Protein AF-A0A3S3QU91-F1 (afdb_monomer_lite)

Foldseek 3Di:
DVVVVLLVDPCCCPVQQPVCCVVVVVSVVCSVCVVVVVVPDDPVVVVVVCVVPVDPVPDDDDDDDDDDDD

Sequence (70 aa):
TSIRDLIRTNRYWLESVLVQSSRHPERLEWPKTIQSDIAAITVDEVSALAAKYLQPEKAAEVVLLPTKKE

Secondary structure (DSSP, 8-state):
-HHHHHTTSHHHIIIIISTTTTT-GGGGTHHHHHHHHHHH--HHHHHHHHHHH--GGG------PPPPP-

Organism: NCBI:txid1859133

Structure (mmCIF, N/CA/C/O backbone):
data_AF-A0A3S3QU91-F1
#
_entry.id   AF-A0A3S3QU91-F1
#
loop_
_atom_site.group_PDB
_atom_site.id
_atom_site.type_symbol
_atom_site.label_atom_id
_atom_site.label_alt_id
_atom_site.label_comp_id
_atom_site.label_asym_id
_atom_site.label_entity_id
_atom_site.label_seq_id
_atom_site.pdbx_PDB_ins_code
_atom_site.Cartn_x
_atom_site.Cartn_y
_atom_site.Cartn_z
_atom_site.occupancy
_atom_site.B_iso_or_equiv
_atom_site.auth_seq_id
_atom_site.auth_comp_id
_atom_site.auth_asym_id
_atom_site.auth_atom_id
_atom_site.pdbx_PDB_model_num
ATOM 1 N N . THR A 1 1 ? 8.977 11.315 -11.079 1.00 71.12 1 THR A N 1
ATOM 2 C CA . THR A 1 1 ? 7.846 10.852 -10.243 1.00 71.12 1 THR A CA 1
ATOM 3 C C . THR A 1 1 ? 8.423 10.294 -8.966 1.00 71.12 1 THR A C 1
ATOM 5 O O . THR A 1 1 ? 9.422 9.594 -9.070 1.00 71.12 1 THR A O 1
ATOM 8 N N . SER A 1 2 ? 7.810 10.554 -7.808 1.00 83.88 2 SER A N 1
ATOM 9 C CA . SER A 1 2 ? 8.334 10.148 -6.488 1.00 83.88 2 SER A CA 1
ATOM 10 C C . SER A 1 2 ? 8.755 8.666 -6.407 1.00 83.88 2 SER A C 1
ATOM 12 O O . SER A 1 2 ? 9.792 8.353 -5.829 1.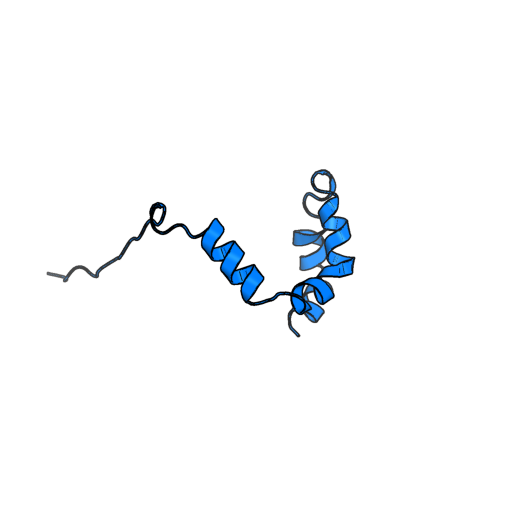00 83.88 2 SER A O 1
ATOM 14 N N . ILE A 1 3 ? 8.042 7.761 -7.094 1.00 87.06 3 ILE A N 1
ATOM 15 C CA . ILE A 1 3 ? 8.376 6.327 -7.137 1.00 87.06 3 ILE A CA 1
ATOM 16 C C . ILE A 1 3 ? 9.744 6.019 -7.775 1.00 87.06 3 ILE A C 1
ATOM 18 O O . ILE A 1 3 ? 10.447 5.118 -7.329 1.00 87.06 3 ILE A O 1
ATOM 22 N N . ARG A 1 4 ? 10.154 6.780 -8.803 1.00 87.50 4 ARG A N 1
ATOM 23 C CA . ARG A 1 4 ? 11.438 6.572 -9.499 1.00 87.50 4 ARG A CA 1
ATOM 24 C C . ARG A 1 4 ? 12.621 6.942 -8.615 1.00 87.50 4 ARG A C 1
ATOM 26 O O . ARG A 1 4 ? 13.695 6.366 -8.755 1.00 87.50 4 ARG A O 1
ATOM 33 N N . ASP A 1 5 ? 12.414 7.905 -7.727 1.00 91.50 5 ASP A N 1
ATOM 34 C CA . ASP A 1 5 ? 13.434 8.352 -6.789 1.00 91.50 5 ASP A CA 1
ATOM 35 C C . ASP A 1 5 ? 13.486 7.417 -5.577 1.00 91.50 5 ASP A C 1
ATOM 37 O O . ASP A 1 5 ? 14.575 7.046 -5.146 1.00 91.50 5 ASP A O 1
ATOM 41 N N . LEU A 1 6 ? 12.330 6.928 -5.108 1.00 89.69 6 LEU A N 1
ATOM 42 C CA . LEU A 1 6 ? 12.227 5.953 -4.017 1.00 89.69 6 LEU A CA 1
ATOM 43 C C . LEU A 1 6 ? 13.083 4.702 -4.264 1.00 89.69 6 LEU A C 1
ATOM 45 O O . LEU A 1 6 ? 13.886 4.334 -3.404 1.00 89.69 6 LEU A O 1
ATOM 49 N N . ILE A 1 7 ? 12.964 4.081 -5.444 1.00 91.81 7 ILE A N 1
ATOM 50 C CA . ILE A 1 7 ? 13.671 2.826 -5.771 1.00 91.81 7 ILE A CA 1
ATOM 51 C C . ILE A 1 7 ? 15.198 2.973 -5.842 1.00 91.81 7 ILE A C 1
ATOM 53 O O . ILE A 1 7 ? 15.923 1.980 -5.852 1.00 91.81 7 ILE A O 1
ATOM 57 N N . ARG A 1 8 ? 15.706 4.209 -5.898 1.00 93.38 8 ARG A N 1
ATOM 58 C CA . ARG A 1 8 ? 17.144 4.514 -5.907 1.00 93.38 8 ARG A CA 1
ATOM 59 C C . ARG A 1 8 ? 17.716 4.696 -4.503 1.00 93.38 8 ARG A C 1
ATOM 61 O O . ARG A 1 8 ? 18.913 4.917 -4.362 1.00 93.38 8 ARG A O 1
ATOM 68 N N . THR A 1 9 ? 16.884 4.625 -3.465 1.00 96.00 9 THR A N 1
ATOM 69 C CA . THR A 1 9 ? 17.318 4.820 -2.079 1.00 96.00 9 THR A CA 1
ATOM 70 C C . THR A 1 9 ? 17.687 3.499 -1.412 1.00 96.00 9 THR A C 1
ATOM 72 O O . THR A 1 9 ? 16.983 2.502 -1.555 1.00 96.00 9 THR A O 1
ATOM 75 N N . ASN A 1 10 ? 18.741 3.501 -0.590 1.00 96.69 10 ASN A N 1
ATOM 76 C CA . ASN A 1 10 ? 19.092 2.343 0.246 1.00 96.69 10 ASN A CA 1
ATOM 77 C C . ASN A 1 10 ? 17.946 1.938 1.172 1.00 96.69 10 ASN A C 1
ATOM 79 O O . ASN A 1 10 ? 17.763 0.758 1.453 1.00 96.69 10 ASN A O 1
ATOM 83 N N . ARG A 1 11 ? 17.161 2.922 1.618 1.00 95.94 11 ARG A N 1
ATOM 84 C CA . ARG A 1 11 ? 16.000 2.701 2.469 1.00 95.94 11 ARG A CA 1
ATOM 85 C C . ARG A 1 11 ? 14.992 1.758 1.815 1.00 95.94 11 ARG A C 1
ATOM 87 O O . ARG A 1 11 ? 14.590 0.793 2.446 1.00 95.94 11 ARG A O 1
ATOM 94 N N . TYR A 1 12 ? 14.645 1.983 0.549 1.00 94.38 12 TYR A N 1
ATOM 95 C CA . TYR A 1 12 ? 13.751 1.089 -0.191 1.00 94.38 12 TYR A CA 1
ATOM 96 C C . TYR A 1 12 ? 14.289 -0.351 -0.249 1.00 94.38 12 TYR A C 1
ATOM 98 O O . TYR A 1 12 ? 13.572 -1.310 0.035 1.00 94.38 12 TYR A O 1
ATOM 106 N N . TRP A 1 13 ? 15.575 -0.520 -0.556 1.00 96.25 13 TRP A N 1
ATOM 107 C CA . TRP A 1 13 ? 16.169 -1.854 -0.652 1.00 96.25 13 TRP A CA 1
ATOM 108 C C . TRP A 1 13 ? 16.231 -2.564 0.700 1.00 96.25 13 TRP A C 1
ATOM 110 O O . TRP A 1 13 ? 15.816 -3.715 0.797 1.00 96.25 13 TRP A O 1
ATOM 120 N N . LEU A 1 14 ? 16.698 -1.887 1.749 1.00 96.56 14 LEU A N 1
ATOM 121 C CA . LEU A 1 14 ? 16.867 -2.484 3.074 1.00 96.56 14 LEU A CA 1
ATOM 122 C C . LEU A 1 14 ? 15.534 -2.707 3.795 1.00 96.56 14 LEU A C 1
ATOM 124 O O . LEU A 1 14 ? 15.345 -3.764 4.388 1.00 96.56 14 LEU A O 1
ATOM 128 N N . GLU A 1 15 ? 14.613 -1.744 3.732 1.00 95.44 15 GLU A N 1
ATOM 129 C CA . GLU A 1 15 ? 13.375 -1.745 4.525 1.00 95.44 15 GLU A CA 1
ATOM 130 C C . GLU A 1 15 ? 12.141 -2.231 3.755 1.00 95.44 15 GLU A C 1
ATOM 132 O O . GLU A 1 15 ? 11.084 -2.396 4.357 1.00 95.44 15 GLU A O 1
ATOM 137 N N . SER A 1 16 ? 12.222 -2.452 2.440 1.00 92.88 16 SER A N 1
ATOM 138 C CA . SER A 1 16 ? 11.085 -2.964 1.653 1.00 92.88 16 SER A CA 1
ATOM 139 C C . SER A 1 16 ? 11.418 -4.267 0.932 1.00 92.88 16 SER A C 1
ATOM 141 O O . SER A 1 16 ? 10.721 -5.260 1.130 1.00 92.88 16 SER A O 1
ATOM 143 N N . VAL A 1 17 ? 12.491 -4.293 0.134 1.00 95.88 17 VAL A N 1
ATOM 144 C CA . VAL A 1 17 ? 12.821 -5.457 -0.712 1.00 95.88 17 VAL A CA 1
ATOM 145 C C . VAL A 1 17 ? 13.505 -6.572 0.079 1.00 95.88 17 VAL A C 1
ATOM 147 O O . VAL A 1 17 ? 13.089 -7.723 0.007 1.00 95.88 17 VAL A O 1
ATOM 150 N N . LEU A 1 18 ? 14.568 -6.253 0.820 1.00 95.94 18 LEU A N 1
ATOM 151 C CA . LEU A 1 18 ? 15.416 -7.251 1.478 1.00 95.94 18 LEU A CA 1
ATOM 152 C C . LEU A 1 18 ? 14.871 -7.685 2.839 1.00 95.94 18 LEU A C 1
ATOM 154 O O . LEU A 1 18 ? 15.101 -8.821 3.259 1.00 95.94 18 LEU A O 1
ATOM 158 N N . VAL A 1 19 ? 14.134 -6.815 3.534 1.00 96.12 19 VAL A N 1
ATOM 159 C CA . VAL A 1 19 ? 13.548 -7.174 4.826 1.00 96.12 19 VAL A CA 1
ATOM 160 C C . VAL A 1 19 ? 12.575 -8.342 4.653 1.00 96.12 19 VAL A C 1
ATOM 162 O O . VAL A 1 19 ? 11.647 -8.295 3.847 1.00 96.12 19 VAL A O 1
ATOM 165 N N . GLN A 1 20 ? 12.802 -9.414 5.418 1.00 93.25 20 GLN A N 1
ATOM 166 C CA . GLN A 1 20 ? 12.011 -10.653 5.396 1.00 93.25 20 GLN A CA 1
ATOM 167 C C . GLN A 1 20 ? 11.926 -11.367 4.031 1.00 93.25 20 GLN A C 1
ATOM 169 O O . GLN A 1 20 ? 11.130 -12.296 3.897 1.00 93.25 20 GLN A O 1
ATOM 174 N N . SER A 1 21 ? 12.757 -11.019 3.043 1.00 95.44 21 SER A N 1
ATOM 175 C CA . SER A 1 21 ? 12.737 -11.660 1.716 1.00 95.44 21 SER A CA 1
ATOM 176 C C . SER A 1 21 ? 13.043 -13.157 1.759 1.00 95.44 21 SER A C 1
ATOM 178 O O . SER A 1 21 ? 12.578 -13.912 0.914 1.00 95.44 21 SER A O 1
ATOM 180 N N . SER A 1 22 ? 13.755 -13.619 2.790 1.00 94.56 22 SER A N 1
ATOM 181 C CA . SER A 1 22 ? 13.980 -15.047 3.032 1.00 94.56 22 SER A CA 1
ATOM 182 C C . SER A 1 22 ? 12.698 -15.825 3.341 1.00 94.56 22 SER A C 1
ATOM 184 O O . SER A 1 22 ? 12.634 -17.020 3.074 1.00 94.56 22 SER A O 1
ATOM 186 N N . ARG A 1 23 ? 11.683 -15.163 3.912 1.00 96.44 23 ARG A N 1
ATOM 187 C CA . ARG A 1 23 ? 10.361 -15.744 4.204 1.00 96.44 23 ARG A CA 1
ATOM 188 C C . ARG A 1 23 ? 9.335 -15.418 3.117 1.00 96.44 23 ARG A C 1
ATOM 190 O O . ARG A 1 23 ? 8.370 -16.156 2.971 1.00 96.44 23 ARG A O 1
ATOM 197 N N . HIS A 1 24 ? 9.569 -14.331 2.385 1.00 95.19 24 HIS A N 1
ATOM 198 C CA . HIS A 1 24 ? 8.700 -13.783 1.347 1.00 95.19 24 HIS A CA 1
ATOM 199 C C . HIS A 1 24 ? 9.508 -13.538 0.064 1.00 95.19 24 HIS A C 1
ATOM 201 O O . HIS A 1 24 ? 9.846 -12.384 -0.235 1.00 95.19 24 HIS A O 1
ATOM 207 N N . PRO A 1 25 ? 9.890 -14.603 -0.668 1.00 94.06 25 PRO A N 1
ATOM 208 C CA . PRO A 1 25 ? 10.748 -14.491 -1.847 1.00 94.06 25 PRO A CA 1
ATOM 209 C C . PRO A 1 25 ? 10.133 -13.628 -2.956 1.00 94.06 25 PRO A C 1
ATOM 211 O O . PRO A 1 25 ? 10.869 -13.004 -3.717 1.00 94.06 25 PRO A O 1
ATOM 214 N N . GLU A 1 26 ? 8.803 -13.504 -3.005 1.00 93.81 26 GLU A N 1
ATOM 21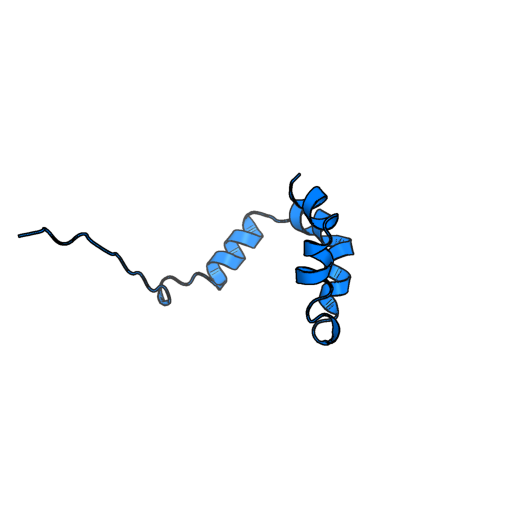5 C CA . GLU A 1 26 ? 8.075 -12.621 -3.918 1.00 93.81 26 GLU A CA 1
ATOM 216 C C . GLU A 1 26 ? 8.523 -11.153 -3.832 1.00 93.81 26 GLU A C 1
ATOM 218 O O . GLU A 1 26 ? 8.466 -10.432 -4.827 1.00 93.81 26 GLU A O 1
ATOM 223 N N . ARG A 1 27 ? 9.054 -10.711 -2.683 1.00 94.81 27 ARG A N 1
ATOM 224 C CA . ARG A 1 27 ? 9.574 -9.345 -2.507 1.00 94.81 27 ARG A CA 1
ATOM 225 C C . ARG A 1 27 ? 10.768 -9.034 -3.402 1.00 94.81 27 ARG A C 1
ATOM 227 O O . ARG A 1 27 ? 10.986 -7.873 -3.737 1.00 94.81 27 ARG A O 1
ATOM 234 N N . LEU A 1 28 ? 11.528 -10.052 -3.808 1.00 95.12 28 LEU A N 1
ATOM 235 C CA . LEU A 1 28 ? 12.651 -9.896 -4.735 1.00 95.12 28 LEU A CA 1
ATOM 236 C C . LEU A 1 28 ? 12.187 -9.661 -6.179 1.00 95.12 28 LEU A C 1
ATOM 238 O O . LEU A 1 28 ? 12.950 -9.131 -6.988 1.00 95.12 28 LEU A O 1
ATOM 242 N N . GLU A 1 29 ? 10.938 -10.005 -6.496 1.00 95.12 29 GLU A N 1
ATOM 243 C CA . GLU A 1 29 ? 10.343 -9.765 -7.811 1.00 95.12 29 GLU A CA 1
ATOM 244 C C . GLU A 1 29 ? 9.777 -8.346 -7.932 1.00 95.12 29 GLU A C 1
ATOM 246 O O . GLU A 1 29 ? 9.913 -7.722 -8.982 1.00 95.12 29 GLU A O 1
ATOM 251 N N . TRP A 1 30 ? 9.247 -7.783 -6.843 1.00 92.38 30 TRP A N 1
ATOM 252 C CA . TRP A 1 30 ? 8.658 -6.437 -6.807 1.00 92.38 30 TRP A CA 1
ATOM 253 C C . TRP A 1 30 ? 9.504 -5.336 -7.466 1.00 92.38 30 TRP A C 1
ATOM 255 O O . TRP A 1 30 ? 8.961 -4.605 -8.294 1.00 92.38 30 TRP A O 1
ATOM 265 N N . PRO A 1 31 ? 10.819 -5.177 -7.193 1.00 93.50 31 PRO A N 1
ATOM 266 C CA . PRO A 1 31 ? 11.593 -4.097 -7.806 1.00 93.50 31 PRO A CA 1
ATOM 267 C C . PRO A 1 31 ? 11.685 -4.188 -9.336 1.00 93.50 31 PRO A C 1
ATOM 269 O O . PRO A 1 31 ? 11.981 -3.175 -9.970 1.00 93.50 31 PRO A O 1
ATOM 272 N N . LYS A 1 32 ? 11.431 -5.360 -9.935 1.00 93.88 32 LYS A N 1
ATOM 273 C CA . LYS A 1 32 ? 11.482 -5.555 -11.390 1.00 93.88 32 LYS A CA 1
ATOM 274 C C . LYS A 1 32 ? 10.290 -4.907 -12.095 1.00 93.88 32 LYS A C 1
ATOM 276 O O . LYS A 1 32 ? 10.452 -4.423 -13.212 1.00 93.88 32 LYS A O 1
ATOM 281 N N . THR A 1 33 ? 9.125 -4.870 -11.448 1.00 93.88 33 THR A N 1
ATOM 282 C CA . THR A 1 33 ? 7.859 -4.446 -12.070 1.00 93.88 33 THR A CA 1
ATOM 283 C C . THR A 1 33 ? 7.168 -3.287 -11.353 1.00 93.88 33 THR A C 1
ATOM 285 O O . THR A 1 33 ? 6.288 -2.663 -11.930 1.00 93.88 33 THR A O 1
ATOM 288 N N . ILE A 1 34 ? 7.609 -2.881 -10.156 1.00 92.31 34 ILE A N 1
ATOM 289 C CA . ILE A 1 34 ? 6.916 -1.876 -9.324 1.00 92.31 34 ILE A CA 1
ATOM 290 C C . ILE A 1 34 ? 6.552 -0.573 -10.057 1.00 92.31 34 ILE A C 1
ATOM 292 O O . ILE A 1 34 ? 5.504 0.017 -9.806 1.00 92.31 34 ILE A O 1
ATOM 296 N N . GLN A 1 35 ? 7.396 -0.109 -10.982 1.00 92.06 35 GLN A N 1
ATOM 297 C CA . GLN A 1 35 ? 7.113 1.101 -11.757 1.00 92.06 35 GLN A CA 1
ATOM 298 C C . GLN A 1 35 ? 6.003 0.898 -12.792 1.00 92.06 35 GLN A C 1
ATOM 300 O O . GLN A 1 35 ? 5.176 1.793 -12.958 1.00 92.06 35 GLN A O 1
ATOM 305 N N . SER A 1 36 ? 6.003 -0.236 -13.499 1.00 94.00 36 SER A N 1
ATOM 306 C CA . SER A 1 36 ? 4.948 -0.568 -14.461 1.00 94.00 36 SER A CA 1
ATOM 307 C C . SER A 1 36 ? 3.650 -0.910 -13.748 1.00 94.00 36 SER A C 1
ATOM 309 O O . SER A 1 36 ? 2.597 -0.463 -14.184 1.00 94.00 36 SER A O 1
ATOM 311 N N . AS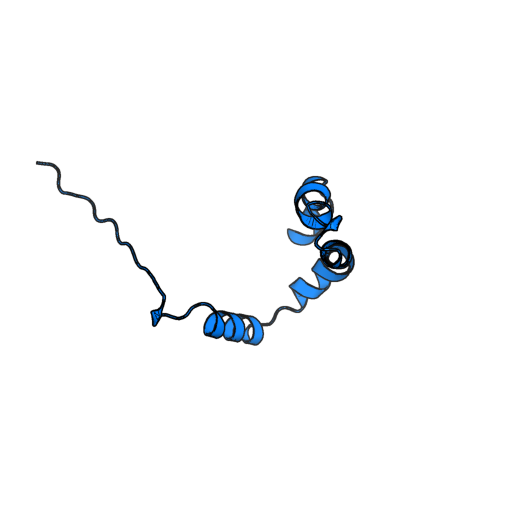P A 1 37 ? 3.734 -1.612 -12.621 1.00 92.88 37 ASP A N 1
ATOM 312 C CA . ASP A 1 37 ? 2.569 -2.042 -11.852 1.00 92.88 37 ASP A CA 1
ATOM 313 C C . ASP A 1 37 ? 1.811 -0.830 -11.314 1.00 92.88 37 ASP A C 1
ATOM 315 O O . ASP A 1 37 ? 0.605 -0.726 -11.498 1.00 92.88 37 ASP A O 1
ATOM 319 N N . ILE A 1 38 ? 2.521 0.153 -10.748 1.00 91.75 38 ILE A N 1
ATOM 320 C CA . ILE A 1 38 ? 1.901 1.399 -10.271 1.00 91.75 38 ILE A CA 1
ATOM 321 C C . ILE A 1 38 ? 1.310 2.220 -11.419 1.00 91.75 38 ILE A C 1
ATOM 323 O O . ILE A 1 38 ? 0.277 2.860 -11.241 1.00 91.75 38 ILE A O 1
ATOM 327 N N . ALA A 1 39 ? 1.945 2.212 -12.592 1.00 93.19 39 ALA A N 1
ATOM 328 C CA . ALA A 1 39 ? 1.414 2.896 -13.767 1.00 93.19 39 ALA A CA 1
ATOM 329 C C . ALA A 1 39 ? 0.175 2.201 -14.360 1.00 93.19 39 ALA A C 1
ATOM 331 O O . ALA A 1 39 ? -0.605 2.858 -15.045 1.00 93.19 39 ALA A O 1
ATOM 332 N N . ALA A 1 40 ? 0.005 0.900 -14.112 1.00 96.44 40 ALA A N 1
ATOM 333 C CA . ALA A 1 40 ? -1.098 0.096 -14.626 1.00 96.44 40 ALA A CA 1
ATOM 334 C C . ALA A 1 40 ? -2.346 0.103 -13.727 1.00 96.44 40 ALA A C 1
ATOM 336 O O . ALA A 1 40 ? -3.389 -0.359 -14.176 1.00 96.44 40 ALA A O 1
ATOM 337 N N . ILE A 1 41 ? -2.260 0.627 -12.494 1.00 95.38 41 ILE A N 1
ATOM 338 C CA . ILE A 1 41 ? -3.388 0.669 -11.549 1.00 95.38 41 ILE A CA 1
ATOM 339 C C . ILE A 1 41 ? -4.589 1.383 -12.176 1.00 95.38 41 ILE A C 1
ATOM 341 O O . ILE A 1 41 ? -4.488 2.533 -12.612 1.00 95.38 41 ILE A O 1
ATOM 345 N N . THR A 1 42 ? -5.748 0.727 -12.137 1.00 97.81 42 THR A N 1
ATOM 346 C CA . THR A 1 42 ? -7.013 1.286 -12.624 1.00 97.81 42 THR A CA 1
ATOM 347 C C . THR A 1 42 ? -7.965 1.670 -11.491 1.00 97.81 42 THR A C 1
ATOM 349 O O . THR A 1 42 ? -7.893 1.153 -10.374 1.00 97.81 42 THR A O 1
ATOM 352 N N . VAL A 1 43 ? -8.897 2.584 -11.781 1.00 97.88 43 VAL A N 1
ATOM 353 C CA . VAL A 1 43 ? -9.946 2.985 -10.826 1.00 97.88 43 VAL A CA 1
ATOM 354 C C . VAL A 1 43 ? -10.838 1.798 -10.473 1.00 97.88 43 VAL A C 1
ATOM 356 O O . VAL A 1 43 ? -11.126 1.590 -9.298 1.00 97.88 43 VAL A O 1
ATOM 359 N N . ASP A 1 44 ? -11.216 0.991 -11.464 1.00 98.12 44 ASP A N 1
ATOM 360 C CA . ASP A 1 44 ? -12.117 -0.146 -11.269 1.00 98.12 44 ASP A CA 1
ATOM 361 C C . ASP A 1 44 ? -11.516 -1.196 -10.324 1.00 98.12 44 ASP A C 1
ATOM 363 O O . ASP A 1 44 ? -12.202 -1.685 -9.425 1.00 98.12 44 ASP A O 1
ATOM 367 N N . GLU A 1 45 ? -10.218 -1.495 -10.458 1.00 97.50 45 GLU A N 1
ATOM 368 C CA . GLU A 1 45 ? -9.505 -2.396 -9.543 1.00 97.50 45 GLU A CA 1
ATOM 369 C C . GLU A 1 45 ? -9.479 -1.851 -8.112 1.00 97.50 45 GLU A C 1
ATOM 371 O O . GLU A 1 45 ? -9.737 -2.588 -7.157 1.00 97.50 45 GLU A O 1
ATOM 376 N N . VAL A 1 46 ? -9.205 -0.553 -7.947 1.00 97.38 46 VAL A N 1
ATOM 377 C CA . VAL A 1 46 ? -9.181 0.091 -6.627 1.00 97.38 46 VAL A CA 1
ATOM 378 C C . VAL A 1 46 ? -10.574 0.087 -5.999 1.00 97.38 46 VAL A C 1
ATOM 380 O O . VAL A 1 46 ? -10.713 -0.264 -4.827 1.00 97.38 46 VAL A O 1
ATOM 383 N N . SER A 1 47 ? -11.615 0.413 -6.766 1.00 97.50 47 SER A N 1
ATOM 384 C CA . SER A 1 47 ? -13.007 0.370 -6.313 1.00 97.50 47 SER A CA 1
ATOM 385 C C . SER A 1 47 ? -13.439 -1.044 -5.921 1.00 97.50 47 SER A C 1
ATOM 387 O O . SER A 1 47 ? -14.076 -1.221 -4.882 1.00 97.50 47 SER A O 1
ATOM 389 N N . ALA A 1 48 ? -13.044 -2.066 -6.685 1.00 97.69 48 ALA A N 1
ATOM 390 C CA . ALA A 1 48 ? -13.319 -3.461 -6.353 1.00 97.69 48 ALA A CA 1
ATOM 391 C C . ALA A 1 48 ? -12.618 -3.900 -5.053 1.00 97.69 48 ALA A C 1
ATOM 393 O O . ALA A 1 48 ? -13.223 -4.566 -4.207 1.00 97.69 48 ALA A O 1
ATOM 394 N N . LEU A 1 49 ? -11.358 -3.499 -4.851 1.00 97.31 49 LEU A N 1
ATOM 395 C CA . LEU A 1 49 ? -10.626 -3.763 -3.608 1.00 97.31 49 LEU A CA 1
ATOM 396 C C . LEU A 1 49 ? -11.246 -3.031 -2.413 1.00 97.31 49 LEU A C 1
ATOM 398 O O . LEU A 1 49 ? -11.375 -3.621 -1.338 1.00 97.31 49 LEU A O 1
ATOM 402 N N . ALA A 1 50 ? -11.667 -1.780 -2.603 1.00 96.12 50 ALA A N 1
ATOM 403 C CA . ALA A 1 50 ? -12.358 -1.005 -1.581 1.00 96.12 50 ALA A CA 1
ATOM 404 C C . ALA A 1 50 ? -13.657 -1.699 -1.154 1.00 96.12 50 ALA A C 1
ATOM 406 O O . ALA A 1 50 ? -13.843 -1.941 0.034 1.00 96.12 50 ALA A O 1
ATOM 407 N N . ALA A 1 51 ? -14.498 -2.123 -2.101 1.00 95.38 51 ALA A N 1
ATOM 408 C CA . ALA A 1 51 ? -15.728 -2.855 -1.795 1.00 95.38 51 ALA A CA 1
ATOM 409 C C . ALA A 1 51 ? -15.466 -4.175 -1.044 1.00 95.38 51 ALA A C 1
ATOM 411 O O . ALA A 1 51 ? -16.235 -4.565 -0.168 1.00 95.38 51 ALA A O 1
ATOM 412 N N . LYS A 1 52 ? -14.360 -4.864 -1.355 1.00 96.44 52 LY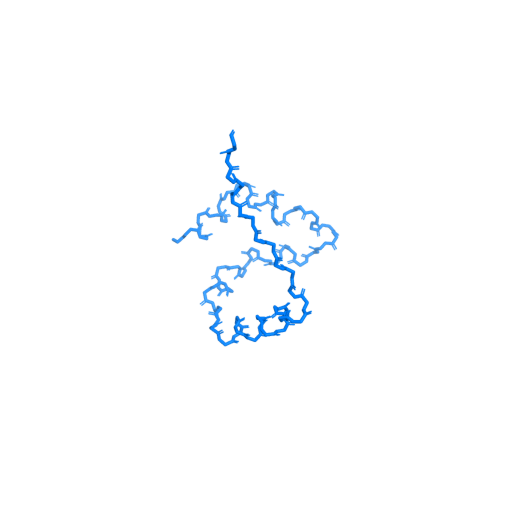S A N 1
ATOM 413 C CA . LYS A 1 52 ? -13.992 -6.120 -0.691 1.00 96.44 52 LYS A CA 1
ATOM 414 C C . LYS A 1 52 ? -13.574 -5.919 0.769 1.00 96.44 52 LYS A C 1
ATOM 416 O O . LYS A 1 52 ? -13.957 -6.722 1.624 1.00 96.44 52 LYS A O 1
ATOM 421 N N . TYR A 1 53 ? -12.760 -4.902 1.049 1.00 96.81 53 TYR A N 1
ATOM 422 C CA . TYR A 1 53 ? -12.086 -4.760 2.345 1.00 96.81 53 TYR A CA 1
ATOM 423 C C . TYR A 1 53 ? -12.659 -3.660 3.247 1.00 96.81 53 TYR A C 1
ATOM 425 O O . TYR A 1 53 ? -12.602 -3.805 4.466 1.00 96.81 53 TYR A O 1
ATOM 433 N N . LEU A 1 54 ? -13.240 -2.595 2.692 1.00 95.38 54 LEU A N 1
ATOM 434 C CA . LEU A 1 54 ? -13.835 -1.485 3.444 1.00 95.38 54 LEU A CA 1
ATOM 435 C C . LEU A 1 54 ? -15.336 -1.722 3.653 1.00 95.38 54 LEU A C 1
ATOM 437 O O . LEU A 1 54 ? -16.176 -1.031 3.085 1.00 95.38 54 LEU A O 1
ATOM 441 N N . GLN A 1 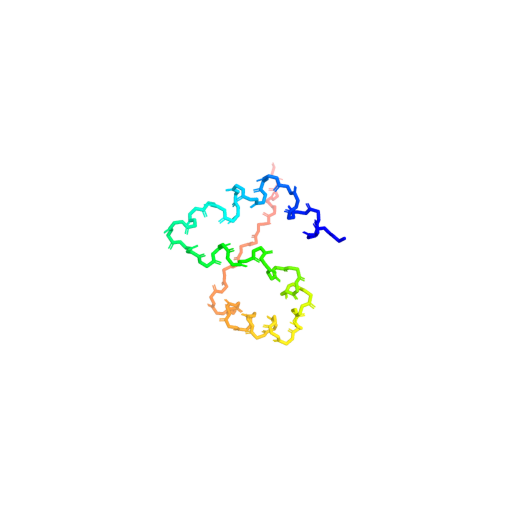55 ? -15.660 -2.733 4.458 1.00 95.25 55 GLN A N 1
ATOM 442 C CA . GLN A 1 55 ? -17.041 -3.119 4.767 1.00 95.25 55 GLN A CA 1
ATOM 443 C C . GLN A 1 55 ? -17.623 -2.175 5.833 1.00 95.25 55 GLN A C 1
ATOM 445 O O . GLN A 1 55 ? -17.119 -2.192 6.963 1.00 95.25 55 GLN A O 1
ATOM 450 N N . PRO A 1 56 ? -18.660 -1.372 5.522 1.00 92.44 56 PRO A N 1
ATOM 451 C CA . PRO A 1 56 ? -19.248 -0.428 6.475 1.00 92.44 56 PRO A CA 1
ATOM 452 C C . PRO A 1 56 ? -19.732 -1.098 7.764 1.00 92.44 56 PRO A C 1
ATOM 454 O O . PRO A 1 56 ? -19.630 -0.526 8.842 1.00 92.44 56 PRO A O 1
ATOM 457 N N . GLU A 1 57 ? -20.184 -2.348 7.678 1.00 93.88 57 GLU A N 1
ATOM 458 C CA . GLU A 1 57 ? -20.684 -3.131 8.813 1.00 93.88 57 GLU A CA 1
ATOM 459 C C . GLU A 1 57 ? -19.579 -3.495 9.814 1.00 93.88 57 GLU A C 1
ATOM 461 O O . GLU A 1 57 ? -19.859 -3.849 10.957 1.00 93.88 57 GLU A O 1
ATOM 466 N N . LYS A 1 58 ? -18.314 -3.432 9.384 1.00 94.56 58 LYS A N 1
ATOM 467 C CA . LYS A 1 58 ? -17.127 -3.670 10.215 1.00 94.56 58 LYS A CA 1
ATOM 468 C C . LYS A 1 58 ? -16.396 -2.375 10.564 1.00 94.56 58 LYS A C 1
ATOM 470 O O . LYS A 1 58 ? -15.327 -2.434 11.172 1.00 94.56 58 LYS A O 1
ATOM 475 N N . ALA A 1 59 ? -16.929 -1.223 10.162 1.00 94.88 59 ALA A N 1
ATOM 476 C CA . ALA A 1 59 ? -16.320 0.060 10.455 1.00 94.88 59 ALA A CA 1
ATOM 477 C C . ALA A 1 59 ? -16.483 0.397 11.944 1.00 94.88 59 ALA A C 1
ATOM 479 O O . ALA A 1 59 ? -17.564 0.271 12.515 1.00 94.88 59 ALA A O 1
ATOM 480 N N . ALA A 1 60 ? -15.395 0.846 12.565 1.00 94.50 60 ALA A N 1
ATOM 481 C CA . ALA A 1 60 ? -15.412 1.440 13.893 1.00 94.50 60 ALA A CA 1
ATOM 482 C C . ALA A 1 60 ? -15.118 2.935 13.749 1.00 94.50 60 ALA A C 1
ATOM 484 O O . ALA A 1 60 ? -14.070 3.312 13.225 1.00 94.50 60 ALA A O 1
ATOM 485 N N . GLU A 1 61 ? -16.040 3.775 14.208 1.00 94.44 61 GLU A N 1
ATOM 486 C CA . GLU A 1 61 ? -15.905 5.229 14.172 1.00 94.44 61 GLU A CA 1
ATOM 487 C C . GLU A 1 61 ? -15.785 5.774 15.598 1.00 94.44 61 GLU A C 1
A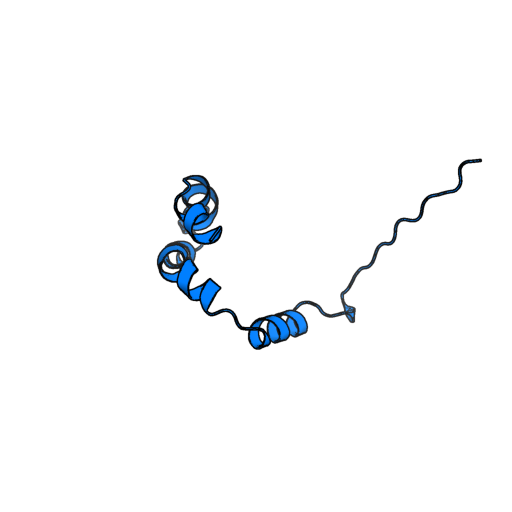TOM 489 O O . GLU A 1 61 ? -16.566 5.423 16.482 1.00 94.44 61 GLU A O 1
ATOM 494 N N . VAL A 1 62 ? -14.790 6.633 15.827 1.00 94.38 62 VAL A N 1
ATOM 495 C CA . VAL A 1 62 ? -14.587 7.326 17.103 1.00 94.38 62 VAL A CA 1
ATOM 496 C C . VAL A 1 62 ? -14.497 8.817 16.822 1.00 94.38 62 VAL A C 1
ATOM 498 O O . VAL A 1 62 ? -13.568 9.272 16.156 1.00 94.38 62 VAL A O 1
ATOM 501 N N . VAL A 1 63 ? -15.446 9.580 17.361 1.00 94.50 63 VAL A N 1
ATOM 502 C CA . VAL A 1 63 ? -15.483 11.041 17.238 1.00 94.50 63 VAL A CA 1
ATOM 503 C C . VAL A 1 63 ? -15.153 11.661 18.590 1.00 94.50 63 VAL A C 1
ATOM 505 O O . VAL A 1 63 ? -15.879 11.480 19.567 1.00 94.50 63 VAL A O 1
ATOM 508 N N . LEU A 1 64 ? -14.042 12.395 18.652 1.00 92.31 64 LEU A N 1
ATOM 509 C CA . LEU A 1 64 ? -13.606 13.110 19.851 1.00 92.31 64 LEU A CA 1
ATOM 510 C C . LEU A 1 64 ? -14.132 14.545 19.806 1.00 92.31 64 LEU A C 1
ATOM 512 O O . LEU A 1 64 ? -13.713 15.340 18.965 1.00 92.31 64 LEU A O 1
ATOM 516 N N . LEU A 1 65 ? -15.041 14.873 20.722 1.00 91.88 65 LEU A N 1
ATOM 517 C CA . LEU A 1 65 ? -15.583 16.220 20.866 1.00 91.88 65 LEU A CA 1
ATOM 518 C C . LEU A 1 65 ? -14.909 16.943 22.041 1.00 91.88 65 LEU A C 1
ATOM 520 O O . LEU A 1 65 ? -14.657 16.324 23.077 1.00 91.88 65 LEU A O 1
ATOM 524 N N . PRO A 1 66 ? -14.614 18.247 21.909 1.00 91.06 66 PRO A N 1
ATOM 525 C CA . PRO A 1 66 ? -14.041 19.021 22.999 1.00 91.06 66 PRO A CA 1
ATOM 526 C C . PRO A 1 66 ? -15.043 19.171 24.150 1.00 91.06 66 PRO A C 1
ATOM 528 O O . PRO A 1 66 ? -16.194 19.557 23.943 1.00 91.06 66 PRO A O 1
ATOM 531 N N . THR A 1 67 ? -14.590 18.929 25.380 1.00 81.88 67 THR A N 1
ATOM 532 C CA . THR A 1 67 ? -15.379 19.201 26.587 1.00 81.88 67 THR A CA 1
ATOM 533 C C . THR A 1 67 ? -15.294 20.687 26.932 1.00 81.88 67 THR A C 1
ATOM 535 O O . THR A 1 67 ? -14.208 21.273 26.938 1.00 81.88 67 THR A O 1
ATOM 538 N N . LYS A 1 68 ? -16.435 21.317 27.227 1.00 78.00 68 LYS A N 1
ATOM 539 C CA . LYS A 1 68 ? -16.476 22.708 27.695 1.00 78.00 68 LYS A CA 1
ATOM 540 C C . LYS A 1 68 ? -15.735 22.798 29.038 1.00 78.00 68 LYS A C 1
ATOM 542 O O . LYS A 1 68 ? -16.044 22.033 29.945 1.00 78.00 68 LYS A O 1
ATOM 547 N N . LYS A 1 69 ? -14.750 23.697 29.148 1.00 69.25 69 LYS A N 1
ATOM 548 C CA . LYS A 1 69 ? -14.104 24.032 30.429 1.00 69.25 69 LYS A CA 1
ATOM 549 C C . LYS A 1 69 ? -15.109 24.789 31.305 1.00 69.25 69 LYS A C 1
ATOM 551 O O . LYS A 1 69 ? -15.632 25.805 30.843 1.00 69.25 69 LYS A O 1
ATOM 556 N N . GLU A 1 70 ? -15.367 24.279 32.508 1.00 56.53 70 GLU A N 1
ATOM 557 C CA . GLU A 1 70 ? -15.938 25.050 33.627 1.00 56.53 70 GLU A CA 1
ATOM 558 C C . GLU A 1 70 ? -14.874 25.950 34.265 1.00 56.53 70 GLU A C 1
ATOM 560 O O . GLU A 1 70 ? -13.683 25.547 34.273 1.00 56.53 70 GLU A O 1
#

pLDDT: mean 92.69, std 6.84, range [56.53, 98.12]

Radius of gyration: 19.33 Å; chains: 1; bounding box: 40×41×48 Å

InterPro domains:
  IPR011249 Metalloenzyme, LuxS/M16 peptidase-like [SSF63411] (16-69)